Protein AF-A0A5J4PSY3-F1 (afdb_monomer)

Secondary structure (DSSP, 8-state):
--HHHHHHHHHHHHHTTS-HHHHHHHHHHH-----SS-HHHHHHHHHHHHHHHHHHHHHHHHHHH-GGGTHHHHHHHHHHHHHHHHHHHTT-

Nearest PDB structures (foldseek):
  8szz-assembly1_p  TM=8.928E-01  e=1.452E+00  synthetic construct

Mean predicted aligned error: 8.24 Å

Solvent-accessible surface area (backbone atoms only — not comparable to full-atom values): 5350 Å² total; per-residue (Å²): 137,63,66,64,61,51,52,49,48,53,49,53,13,58,76,69,74,46,52,58,70,55,43,51,50,52,50,60,75,72,54,75,88,77,67,93,67,44,73,66,56,53,50,51,53,52,51,52,55,52,50,53,52,53,52,53,51,42,54,53,45,22,72,75,70,38,54,80,83,29,45,65,64,48,55,54,49,50,55,51,48,55,53,52,51,50,56,54,64,77,70,108

Foldseek 3Di:
DCPVVVVVLVVVCVVVVHDSVVVVVVCVVPDDDDDPADPVNVVLVVQLVVLVVLVVVLVVCCVVPNNVVSVVVVVVSVVSNVVSVVVNVVVD

Sequence (92 aa):
MATEEYYSLKSKARLAGITRSEYIRGCIQSSMVKERLSSELMGQIRQLSGMANNVNQLAQKANAAGYGEAHKDCMDTMKGLDNIIKRIEDGC

Organism: NCBI:txid433724

pLDDT: mean 90.94, std 7.31, range [55.78, 97.88]

Structure (mmCIF, N/CA/C/O backbone):
data_AF-A0A5J4PSY3-F1
#
_entry.id   AF-A0A5J4PSY3-F1
#
loop_
_atom_site.group_PDB
_atom_site.id
_atom_site.type_symbol
_atom_site.label_atom_id
_atom_site.label_alt_id
_atom_site.label_comp_id
_atom_site.label_asym_id
_atom_site.label_entity_id
_atom_site.label_seq_id
_atom_site.pdbx_PDB_ins_code
_atom_site.Cartn_x
_atom_site.Cartn_y
_atom_site.Cartn_z
_atom_site.occupancy
_atom_site.B_iso_or_equiv
_atom_site.auth_seq_id
_atom_site.auth_comp_id
_atom_site.auth_asym_id
_atom_site.auth_atom_id
_atom_site.pdbx_PDB_model_num
ATOM 1 N N . MET A 1 1 ? -9.481 19.790 29.458 1.00 55.78 1 MET A N 1
ATOM 2 C CA . MET A 1 1 ? -10.076 19.014 28.347 1.00 55.78 1 MET A CA 1
ATOM 3 C C . MET A 1 1 ? -10.508 17.587 28.734 1.00 55.78 1 MET A C 1
ATOM 5 O O . MET A 1 1 ? -11.012 16.899 27.871 1.00 55.78 1 MET A O 1
ATOM 9 N N . ALA A 1 2 ? -10.440 17.156 30.007 1.00 68.44 2 ALA A N 1
ATOM 10 C CA . ALA A 1 2 ? -10.746 15.767 30.410 1.00 68.44 2 ALA A CA 1
ATOM 11 C C . ALA A 1 2 ? -12.144 15.540 31.040 1.00 68.44 2 ALA A C 1
ATOM 13 O O . ALA A 1 2 ? -12.503 14.415 31.382 1.00 68.44 2 ALA A O 1
ATOM 14 N N . THR A 1 3 ? -12.938 16.598 31.249 1.00 85.44 3 THR A N 1
ATOM 15 C CA . THR A 1 3 ? -14.205 16.510 31.999 1.00 85.44 3 THR A CA 1
ATOM 16 C C . THR A 1 3 ? -15.281 15.743 31.229 1.00 85.44 3 THR A C 1
ATOM 18 O O . THR A 1 3 ? -15.956 14.887 31.797 1.00 85.44 3 THR A O 1
ATOM 21 N N . GLU A 1 4 ? -15.425 16.012 29.933 1.00 92.94 4 GLU A N 1
ATOM 22 C CA . GLU A 1 4 ? -16.433 15.369 29.085 1.00 92.94 4 GLU A CA 1
ATOM 23 C C . GLU A 1 4 ? -16.139 13.877 28.880 1.00 92.94 4 GLU A C 1
ATOM 25 O O . GLU A 1 4 ? -17.008 13.032 29.100 1.00 92.94 4 GLU A O 1
ATOM 30 N N . GLU A 1 5 ? -14.888 13.537 28.562 1.00 93.31 5 GLU A N 1
ATOM 31 C CA . GLU A 1 5 ? -14.428 12.154 28.400 1.00 93.31 5 GLU A CA 1
ATOM 32 C C . GLU A 1 5 ? -14.634 11.337 29.684 1.00 93.31 5 GLU A C 1
ATOM 34 O O . GLU A 1 5 ? -15.130 10.207 29.642 1.00 93.31 5 GLU A O 1
ATOM 39 N N . TYR A 1 6 ? -14.340 11.935 30.845 1.00 93.44 6 TYR A N 1
ATOM 40 C CA . TYR A 1 6 ? -14.558 11.315 32.150 1.00 93.44 6 TYR A CA 1
ATOM 41 C C . TYR A 1 6 ? -16.035 10.990 32.407 1.00 93.44 6 TYR A C 1
ATOM 43 O O . TYR A 1 6 ? -16.364 9.872 32.822 1.00 93.44 6 TYR A O 1
ATOM 51 N N . TYR A 1 7 ? -16.941 11.944 32.163 1.00 96.00 7 TYR A N 1
ATOM 52 C CA . TYR A 1 7 ? -18.374 11.720 32.362 1.00 96.00 7 TYR A CA 1
ATOM 53 C C . TYR A 1 7 ? -18.962 10.756 31.328 1.00 96.00 7 TYR A C 1
ATOM 55 O O . TYR A 1 7 ? -19.816 9.944 31.687 1.00 96.00 7 TYR A O 1
ATOM 63 N N . SER A 1 8 ? -18.459 10.766 30.092 1.00 96.00 8 SER A N 1
ATOM 64 C CA . SER A 1 8 ? -18.823 9.801 29.050 1.00 96.00 8 SER A CA 1
ATOM 65 C C . SER A 1 8 ? -18.457 8.372 29.460 1.00 96.00 8 SER A C 1
ATOM 67 O O . SER A 1 8 ? -19.324 7.495 29.488 1.00 96.00 8 SER A O 1
ATOM 69 N N . LEU A 1 9 ? -17.211 8.141 29.891 1.00 95.81 9 LEU A N 1
ATOM 70 C CA . LEU A 1 9 ? -16.770 6.841 30.404 1.00 95.81 9 LEU A CA 1
ATOM 71 C C . LEU A 1 9 ? -17.591 6.406 31.625 1.00 95.81 9 LEU A C 1
ATOM 73 O O . LEU A 1 9 ? -18.041 5.262 31.695 1.00 95.81 9 LEU A O 1
ATOM 77 N N . LYS A 1 10 ? -17.808 7.314 32.587 1.00 96.50 10 LYS A N 1
ATOM 78 C CA . LYS A 1 10 ? -18.604 7.031 33.791 1.00 96.50 10 LYS A CA 1
ATOM 79 C C . LYS A 1 10 ? -20.039 6.629 33.433 1.00 96.50 10 LYS A C 1
ATOM 81 O O . LYS A 1 10 ? -20.556 5.678 34.013 1.00 96.50 10 LYS A O 1
ATOM 86 N N . SER A 1 11 ? -20.668 7.331 32.490 1.00 97.50 11 SER A N 1
ATOM 87 C CA . SER A 1 11 ? -22.027 7.038 32.027 1.00 97.50 11 SER A CA 1
ATOM 88 C C . SER A 1 11 ? -22.105 5.679 31.328 1.00 97.50 11 SER A C 1
ATOM 90 O O . SER A 1 11 ? -22.943 4.857 31.689 1.00 97.50 11 SER A O 1
ATOM 92 N N . LYS A 1 12 ? -21.181 5.397 30.401 1.00 97.50 12 LYS A N 1
ATOM 93 C CA . LYS A 1 12 ? -21.121 4.126 29.662 1.00 97.50 12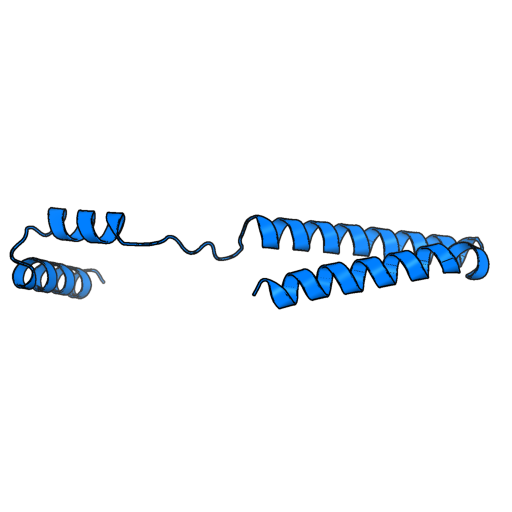 LYS A CA 1
ATOM 94 C C . LYS A 1 12 ? -20.885 2.923 30.575 1.00 97.50 12 LYS A C 1
ATOM 96 O O . LYS A 1 12 ? -21.596 1.931 30.461 1.00 97.50 12 LYS A O 1
ATOM 101 N N . ALA A 1 13 ? -19.953 3.034 31.522 1.00 97.75 13 ALA A N 1
ATOM 102 C CA . ALA A 1 13 ? -19.704 1.985 32.509 1.00 97.75 13 ALA A CA 1
ATOM 103 C C . ALA A 1 13 ? -20.944 1.726 33.384 1.00 97.75 13 ALA A C 1
ATOM 105 O O . ALA A 1 13 ? -21.339 0.578 33.568 1.00 97.75 13 ALA A O 1
ATOM 106 N N . ARG A 1 14 ? -21.620 2.796 33.839 1.00 97.69 14 ARG A N 1
ATOM 107 C CA . ARG A 1 14 ? -22.879 2.690 34.595 1.00 97.69 14 ARG A CA 1
ATOM 108 C C . ARG A 1 14 ? -23.981 2.001 33.786 1.00 97.69 14 ARG A C 1
ATOM 110 O O . ARG A 1 14 ? -24.668 1.152 34.336 1.00 97.69 14 ARG A O 1
ATOM 117 N N . LEU A 1 15 ? -24.151 2.358 32.512 1.00 97.88 15 LEU A N 1
ATOM 118 C CA . LEU A 1 15 ? -25.145 1.740 31.623 1.00 97.88 15 LEU A CA 1
ATOM 119 C C . LEU A 1 15 ? -24.865 0.253 31.385 1.00 97.88 15 LEU A C 1
ATOM 121 O O . LEU A 1 15 ? -25.799 -0.535 31.319 1.00 97.88 15 LEU A O 1
ATOM 125 N N . ALA A 1 16 ? -23.591 -0.129 31.297 1.00 96.00 16 ALA A N 1
ATOM 12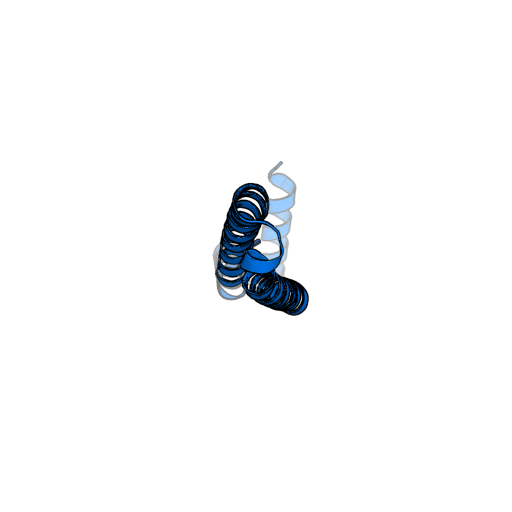6 C CA . ALA A 1 16 ? -23.172 -1.520 31.173 1.00 96.00 16 ALA A CA 1
ATOM 127 C C . ALA A 1 16 ? -23.215 -2.300 32.504 1.00 96.00 16 ALA A C 1
ATOM 129 O O . ALA A 1 16 ? -22.965 -3.500 32.504 1.00 96.00 16 ALA A O 1
ATOM 130 N N . GLY A 1 17 ? -23.508 -1.642 33.635 1.00 97.62 17 GLY A N 1
ATOM 131 C CA . GLY A 1 17 ? -23.564 -2.282 34.954 1.00 97.62 17 GLY A CA 1
ATOM 132 C C . GLY A 1 17 ? -22.208 -2.760 35.488 1.00 97.62 17 GLY A C 1
ATOM 133 O O . GLY A 1 17 ? -22.176 -3.599 36.382 1.00 97.62 17 GLY A O 1
ATOM 134 N N . ILE A 1 18 ? -21.098 -2.241 34.955 1.00 97.75 18 ILE A N 1
ATOM 135 C CA . ILE A 1 18 ? -19.731 -2.672 35.288 1.00 97.75 18 ILE A CA 1
ATOM 136 C C . ILE A 1 18 ? -18.860 -1.496 35.731 1.00 97.75 18 ILE A C 1
ATOM 138 O O . ILE A 1 18 ? -19.198 -0.320 35.559 1.00 97.75 18 ILE A O 1
ATOM 142 N N . THR A 1 19 ? -17.698 -1.793 36.307 1.00 97.81 19 THR A N 1
ATOM 143 C CA . THR A 1 19 ? -16.740 -0.751 36.680 1.00 97.81 19 THR A CA 1
ATOM 144 C C . THR A 1 19 ? -16.134 -0.086 35.441 1.00 97.81 19 THR A C 1
ATOM 146 O O . THR A 1 19 ? -16.019 -0.678 34.369 1.00 97.81 19 THR A O 1
ATOM 149 N N . ARG A 1 20 ? -15.660 1.159 35.584 1.00 96.44 20 ARG A N 1
ATOM 150 C CA . ARG A 1 20 ? -14.935 1.864 34.505 1.00 96.44 20 ARG A CA 1
ATOM 151 C C . ARG A 1 20 ? -13.725 1.069 34.009 1.00 96.44 20 ARG A C 1
ATOM 153 O O . ARG A 1 20 ? -13.468 1.044 32.812 1.00 96.44 20 ARG A O 1
ATOM 160 N N . SER A 1 21 ? -13.008 0.411 34.920 1.00 96.81 21 SER A N 1
ATOM 161 C CA . SER A 1 21 ? -11.838 -0.407 34.593 1.00 96.81 21 SER A CA 1
ATOM 162 C C . SER A 1 21 ? -12.209 -1.665 33.809 1.00 96.81 21 SER A C 1
ATOM 164 O O . SER A 1 21 ? -11.468 -2.067 32.918 1.00 96.81 21 SER A O 1
ATOM 166 N N . GLU A 1 22 ? -13.341 -2.301 34.116 1.00 97.50 22 GLU A N 1
ATOM 167 C CA . GLU A 1 22 ? -13.874 -3.411 33.311 1.00 97.50 22 GLU A CA 1
ATOM 168 C C . GLU A 1 22 ? -14.330 -2.935 31.941 1.00 97.50 22 GLU A C 1
ATOM 170 O O . GLU A 1 22 ? -13.977 -3.552 30.941 1.00 97.50 22 GLU A O 1
ATOM 175 N N . TYR A 1 23 ? -15.028 -1.800 31.883 1.00 96.94 23 TYR A N 1
ATOM 176 C CA . TYR A 1 23 ? -15.458 -1.208 30.622 1.00 96.94 23 TYR A CA 1
ATOM 177 C C . TYR A 1 23 ? -14.262 -0.900 29.710 1.00 96.94 23 TYR A C 1
ATOM 179 O O . TYR A 1 23 ? -14.263 -1.285 28.545 1.00 96.94 23 TYR A O 1
ATOM 187 N N . ILE A 1 24 ? -13.197 -0.285 30.244 1.00 96.25 24 ILE A N 1
ATOM 188 C CA . ILE A 1 24 ? -11.957 -0.029 29.494 1.00 96.25 24 ILE A CA 1
ATOM 189 C C . ILE A 1 24 ? -11.315 -1.338 29.022 1.00 96.25 24 ILE A C 1
ATOM 191 O O . ILE A 1 24 ? -10.934 -1.429 27.859 1.00 96.25 24 ILE A O 1
ATOM 195 N N . ARG A 1 25 ? -11.210 -2.360 29.884 1.00 96.62 25 ARG A N 1
ATOM 196 C CA . ARG A 1 25 ? -10.647 -3.663 29.491 1.00 96.62 25 ARG A CA 1
ATOM 197 C C . ARG A 1 25 ? -11.448 -4.314 28.365 1.00 96.62 25 ARG A C 1
ATOM 199 O O . ARG A 1 25 ? -10.839 -4.785 27.412 1.00 96.62 25 ARG A O 1
ATOM 206 N N . GLY A 1 26 ? -12.778 -4.276 28.431 1.00 96.19 26 GLY A N 1
ATOM 207 C CA . GLY A 1 26 ? -13.647 -4.776 27.365 1.00 96.19 26 GLY A CA 1
ATOM 208 C C . GLY A 1 26 ? -13.482 -3.989 26.064 1.00 96.19 26 GLY A C 1
ATOM 209 O O . GLY A 1 26 ? -13.367 -4.585 24.995 1.00 96.19 26 GLY A O 1
ATOM 210 N N . CYS A 1 27 ? -13.372 -2.660 26.139 1.00 94.44 27 CYS A N 1
ATOM 211 C CA . CYS A 1 27 ? -13.048 -1.825 24.981 1.00 94.44 27 CYS A CA 1
ATOM 212 C C . CYS A 1 27 ? -11.682 -2.177 24.378 1.00 94.44 27 CYS A C 1
ATOM 214 O O . CYS A 1 27 ? -11.564 -2.220 23.166 1.00 94.44 27 CYS A O 1
ATOM 216 N N . ILE A 1 28 ? -10.657 -2.449 25.190 1.00 94.62 28 ILE A N 1
ATOM 217 C CA . ILE A 1 28 ? -9.327 -2.853 24.701 1.00 94.62 28 ILE A CA 1
ATOM 218 C C . ILE A 1 28 ? -9.370 -4.247 24.065 1.00 94.62 28 ILE A C 1
ATOM 220 O O . ILE A 1 28 ? -8.753 -4.459 23.032 1.00 94.62 28 ILE A O 1
ATOM 224 N N . GLN A 1 29 ? -10.106 -5.190 24.656 1.00 95.00 29 GLN A N 1
ATOM 225 C CA . GLN A 1 29 ? -10.254 -6.543 24.108 1.00 95.00 29 GLN A CA 1
ATOM 226 C C . GLN A 1 29 ? -11.044 -6.572 22.794 1.00 95.00 29 GLN A C 1
ATOM 228 O O . GLN A 1 29 ? -10.813 -7.446 21.966 1.00 95.00 29 GLN A O 1
ATOM 233 N N . SER A 1 30 ? -11.990 -5.646 22.621 1.00 92.69 30 SER A N 1
ATOM 234 C CA . SER A 1 30 ? -12.853 -5.558 21.435 1.00 92.69 30 SER A CA 1
ATOM 235 C C . SER A 1 30 ? -12.359 -4.563 20.385 1.00 92.69 30 SER A C 1
ATOM 237 O O . SER A 1 30 ? -12.839 -4.588 19.251 1.00 92.69 30 SER A O 1
ATOM 239 N N . SER A 1 31 ? -11.428 -3.674 20.735 1.00 91.81 31 SER A N 1
ATOM 240 C CA . SER A 1 31 ? -10.882 -2.712 19.788 1.00 91.81 31 SER A CA 1
ATOM 241 C C . SER A 1 31 ? -9.868 -3.373 18.865 1.00 91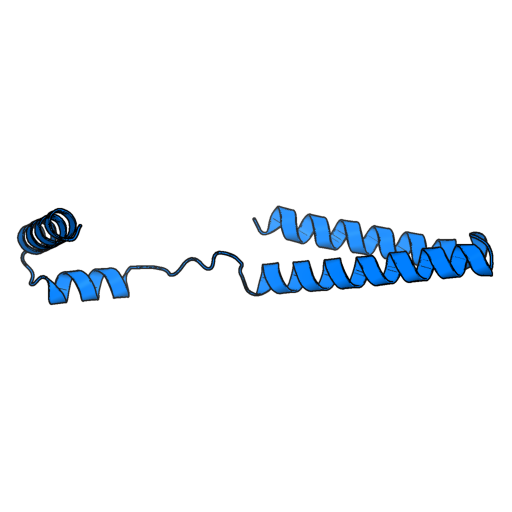.81 31 SER A C 1
ATOM 243 O O . SER A 1 31 ? -9.113 -4.267 19.238 1.00 91.81 31 SER A O 1
ATOM 245 N N . MET A 1 32 ? -9.849 -2.899 17.624 1.00 88.06 32 MET A N 1
ATOM 246 C CA . MET A 1 32 ? -8.831 -3.246 16.647 1.00 88.06 32 MET A CA 1
ATOM 247 C C . MET A 1 32 ? -7.973 -2.012 16.403 1.00 88.06 32 MET A C 1
ATOM 249 O O . MET A 1 32 ? -8.492 -0.942 16.073 1.00 88.06 32 MET A O 1
ATOM 253 N N . VAL A 1 33 ? -6.658 -2.164 16.532 1.00 85.50 33 VAL A N 1
ATOM 254 C CA . VAL A 1 33 ? -5.719 -1.142 16.071 1.00 85.50 33 VAL A CA 1
ATOM 255 C C . VAL A 1 33 ? -5.698 -1.197 14.549 1.00 85.50 33 VAL A C 1
ATOM 257 O O . VAL A 1 33 ? -5.258 -2.183 13.965 1.00 85.50 33 VAL A O 1
ATOM 260 N N . LYS A 1 34 ? -6.195 -0.142 13.901 1.00 81.44 34 LYS A N 1
ATOM 261 C CA . LYS A 1 34 ? -6.041 0.035 12.457 1.00 81.44 34 LYS A CA 1
ATOM 262 C C . LYS A 1 34 ? -4.727 0.759 12.199 1.00 81.44 34 LYS A C 1
ATOM 264 O O . LYS 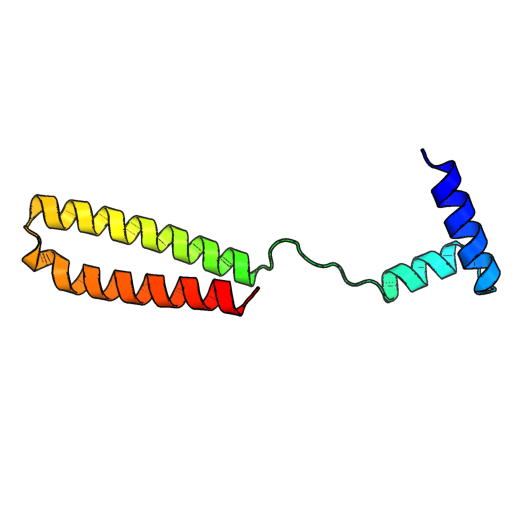A 1 34 ? -4.607 1.947 12.497 1.00 81.44 34 LYS A O 1
ATOM 269 N N . GLU A 1 35 ? -3.740 0.041 11.673 1.00 82.38 35 GLU A N 1
ATOM 270 C CA . GLU A 1 35 ? -2.508 0.665 11.196 1.00 82.38 35 GLU A CA 1
ATOM 271 C C . GLU A 1 35 ? -2.843 1.651 10.072 1.00 82.38 35 GLU A C 1
ATOM 273 O O . GLU A 1 35 ? -3.564 1.317 9.135 1.00 82.38 35 GLU A O 1
ATOM 278 N N . ARG A 1 36 ? -2.323 2.882 10.158 1.00 78.81 36 ARG A N 1
ATOM 279 C CA . ARG A 1 36 ? -2.519 3.894 9.106 1.00 78.81 36 ARG A CA 1
ATOM 280 C C . ARG A 1 36 ? -1.900 3.455 7.771 1.00 78.81 36 ARG A C 1
ATOM 282 O O . ARG A 1 36 ? -2.404 3.826 6.720 1.00 78.81 36 ARG A O 1
ATOM 289 N N . LEU A 1 37 ? -0.797 2.713 7.830 1.00 82.19 37 LEU A N 1
ATOM 290 C CA . LEU A 1 37 ? -0.098 2.130 6.690 1.00 82.19 37 LEU A CA 1
ATOM 291 C C . LEU A 1 37 ? 0.244 0.697 7.079 1.00 82.19 37 LEU A C 1
ATOM 293 O O . LEU A 1 37 ? 1.089 0.502 7.954 1.00 82.19 37 LEU A O 1
ATOM 297 N N . SER A 1 38 ? -0.416 -0.282 6.464 1.00 86.62 38 SER A N 1
ATOM 298 C CA . SER A 1 38 ? -0.104 -1.687 6.720 1.00 86.62 38 SER A CA 1
ATOM 299 C C . SER A 1 38 ? 1.346 -1.989 6.330 1.00 86.62 38 SER A C 1
ATOM 301 O O . SER A 1 38 ? 1.918 -1.361 5.431 1.00 86.62 38 SER A O 1
ATOM 303 N N . SER A 1 39 ? 1.960 -2.974 6.988 1.00 86.81 39 SER A N 1
ATOM 304 C CA . SER A 1 39 ? 3.301 -3.455 6.613 1.00 86.81 39 SER A CA 1
ATOM 305 C C . SER A 1 39 ? 3.388 -3.843 5.127 1.00 86.81 39 SER A C 1
ATOM 307 O O . SER A 1 39 ? 4.394 -3.569 4.466 1.00 86.81 39 SER A O 1
ATOM 309 N N . GLU A 1 40 ? 2.306 -4.402 4.578 1.00 88.50 40 GLU A N 1
ATOM 310 C CA . GLU A 1 40 ? 2.185 -4.721 3.155 1.00 88.50 40 GLU A CA 1
ATOM 311 C C . GLU A 1 40 ? 2.247 -3.467 2.275 1.00 88.50 40 GLU A C 1
ATOM 313 O O . GLU A 1 40 ? 3.096 -3.400 1.383 1.00 88.50 40 GLU A O 1
ATOM 318 N N . LEU A 1 41 ? 1.434 -2.446 2.569 1.00 88.38 41 LEU A N 1
ATOM 319 C CA . LEU A 1 41 ? 1.437 -1.177 1.838 1.00 88.38 41 LEU A CA 1
ATOM 320 C C . LEU A 1 41 ? 2.808 -0.488 1.925 1.00 88.38 41 LEU A C 1
ATOM 322 O O . LEU A 1 41 ? 3.333 0.005 0.928 1.00 88.38 41 LEU A O 1
ATOM 326 N N . MET A 1 42 ? 3.461 -0.525 3.090 1.00 90.81 42 MET A N 1
ATOM 327 C CA . MET A 1 42 ? 4.840 -0.041 3.221 1.00 90.81 42 MET A CA 1
ATOM 328 C C . MET A 1 42 ? 5.832 -0.833 2.357 1.00 90.81 42 MET A C 1
ATOM 330 O O . MET A 1 42 ? 6.781 -0.259 1.821 1.00 90.81 42 MET A O 1
ATOM 334 N N . GLY A 1 43 ? 5.648 -2.146 2.221 1.00 92.50 43 GLY A N 1
ATOM 335 C CA . GLY A 1 43 ? 6.431 -2.984 1.314 1.00 92.50 43 GLY A CA 1
ATOM 336 C C . GLY A 1 43 ? 6.254 -2.568 -0.147 1.00 92.50 43 GLY A C 1
ATOM 337 O O . GLY A 1 43 ? 7.243 -2.387 -0.858 1.00 92.50 43 GLY A O 1
ATOM 338 N N . GLN A 1 44 ? 5.011 -2.341 -0.571 1.00 92.56 44 GLN A N 1
ATOM 339 C CA . GLN A 1 44 ? 4.679 -1.891 -1.924 1.00 92.56 44 GLN A CA 1
ATOM 340 C C . GLN A 1 44 ? 5.261 -0.497 -2.228 1.00 92.56 44 GLN A C 1
ATOM 342 O O . GLN A 1 44 ? 5.871 -0.307 -3.279 1.00 92.56 44 GLN A O 1
ATOM 347 N N . ILE A 1 45 ? 5.190 0.453 -1.285 1.00 91.38 45 ILE A N 1
ATOM 348 C CA . ILE A 1 45 ? 5.802 1.791 -1.422 1.00 91.38 45 ILE A CA 1
ATOM 349 C C . ILE A 1 45 ? 7.328 1.699 -1.598 1.00 91.38 45 ILE A C 1
ATOM 351 O O . ILE A 1 45 ? 7.913 2.402 -2.430 1.00 91.38 45 ILE A O 1
ATOM 355 N N . ARG A 1 46 ? 8.000 0.813 -0.849 1.00 94.19 46 ARG A N 1
ATOM 356 C CA . ARG A 1 46 ? 9.447 0.580 -1.016 1.00 94.19 46 ARG A CA 1
ATOM 357 C C . ARG A 1 46 ? 9.773 -0.018 -2.384 1.00 94.19 46 ARG A C 1
ATOM 359 O O . ARG A 1 46 ? 10.743 0.410 -3.004 1.00 94.19 46 ARG A O 1
ATOM 366 N N . GLN A 1 47 ? 8.965 -0.963 -2.871 1.00 93.81 47 GLN A N 1
ATOM 367 C CA . GLN A 1 47 ? 9.121 -1.517 -4.221 1.00 93.81 47 GLN A CA 1
ATOM 368 C C . GLN A 1 47 ? 8.956 -0.430 -5.288 1.00 93.81 47 GLN A C 1
ATOM 370 O O . GLN A 1 47 ? 9.806 -0.316 -6.168 1.00 93.81 47 GLN A O 1
ATOM 375 N N . LEU A 1 48 ? 7.936 0.426 -5.165 1.00 92.50 48 LEU A N 1
ATOM 376 C CA . LEU A 1 48 ? 7.721 1.563 -6.063 1.00 92.50 48 LEU A CA 1
ATOM 377 C C . LEU A 1 48 ? 8.925 2.520 -6.076 1.00 92.50 48 LEU A C 1
ATOM 379 O O . LEU A 1 48 ? 9.381 2.938 -7.139 1.00 92.50 48 LEU A O 1
ATOM 383 N N . SER A 1 49 ? 9.501 2.797 -4.904 1.00 93.38 49 SER A N 1
ATOM 384 C CA . SER A 1 49 ? 10.720 3.609 -4.782 1.00 93.38 49 SER A CA 1
ATOM 385 C C . SER A 1 49 ? 11.918 2.958 -5.489 1.00 93.38 49 SER A C 1
ATOM 387 O O . SER A 1 49 ? 12.691 3.635 -6.164 1.00 93.38 49 SER A O 1
ATOM 389 N N . GLY A 1 50 ? 12.056 1.632 -5.393 1.00 94.25 50 GLY A N 1
ATOM 390 C CA . GLY A 1 50 ? 13.063 0.877 -6.142 1.00 94.25 50 GLY A CA 1
ATOM 391 C C . GLY A 1 50 ? 12.867 0.967 -7.658 1.00 94.25 50 GLY A C 1
ATOM 392 O O . GLY A 1 50 ? 13.835 1.135 -8.396 1.00 94.25 50 GLY A O 1
ATOM 393 N N . MET A 1 51 ? 11.619 0.947 -8.131 1.00 93.19 51 MET A N 1
ATOM 394 C CA . MET A 1 51 ? 11.313 1.106 -9.556 1.00 93.19 51 MET A CA 1
ATOM 395 C C . MET A 1 51 ? 11.665 2.499 -10.078 1.00 93.19 51 MET A C 1
ATOM 397 O O . MET A 1 51 ? 12.166 2.613 -11.194 1.00 93.19 51 MET A O 1
ATOM 401 N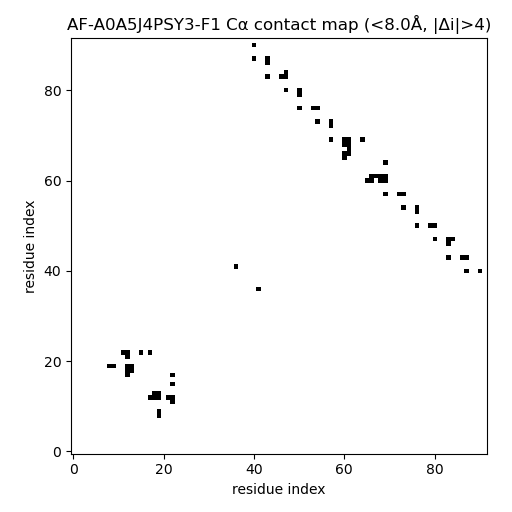 N . ALA A 1 52 ? 11.490 3.550 -9.272 1.00 90.88 52 ALA A N 1
ATOM 402 C CA . ALA A 1 52 ? 11.946 4.892 -9.633 1.00 90.88 52 ALA A CA 1
ATOM 403 C C . ALA A 1 52 ? 13.470 4.935 -9.872 1.00 90.88 52 ALA A C 1
ATOM 405 O O . ALA A 1 52 ? 13.933 5.573 -10.819 1.00 90.88 52 ALA A O 1
ATOM 406 N N . ASN A 1 53 ? 14.250 4.187 -9.082 1.00 93.62 53 ASN A N 1
ATOM 407 C CA . ASN A 1 53 ? 15.691 4.050 -9.311 1.00 93.62 53 ASN A CA 1
ATOM 408 C C . ASN A 1 53 ? 15.997 3.319 -10.625 1.00 93.62 53 ASN A C 1
ATOM 410 O O . ASN A 1 53 ? 16.891 3.745 -11.355 1.00 93.62 53 ASN A O 1
ATOM 414 N N . ASN A 1 54 ? 15.249 2.259 -10.948 1.00 92.69 54 ASN A N 1
ATOM 415 C CA . ASN A 1 54 ? 15.402 1.537 -12.214 1.00 92.69 54 ASN A CA 1
ATOM 416 C C . ASN A 1 54 ? 15.119 2.456 -13.412 1.00 92.69 54 ASN A C 1
ATOM 418 O O . ASN A 1 54 ? 15.907 2.497 -14.353 1.00 92.69 54 ASN A O 1
ATOM 422 N N . VAL A 1 55 ? 14.054 3.264 -13.352 1.00 92.62 55 VAL A N 1
ATOM 423 C CA . VAL A 1 55 ? 13.745 4.266 -14.388 1.00 92.62 55 VAL A CA 1
ATOM 424 C C . VAL A 1 55 ? 14.889 5.269 -14.548 1.00 92.62 55 VAL A C 1
ATOM 426 O O . VAL A 1 55 ? 15.292 5.567 -15.672 1.00 92.62 55 VAL A O 1
ATOM 429 N N . ASN A 1 56 ? 15.461 5.754 -13.444 1.00 93.69 56 ASN A N 1
ATOM 430 C CA . ASN A 1 56 ? 16.588 6.683 -13.499 1.00 93.69 56 ASN A CA 1
ATOM 431 C C . ASN A 1 56 ? 17.833 6.051 -14.154 1.00 93.69 56 ASN A C 1
ATOM 433 O O . ASN A 1 56 ? 18.485 6.680 -14.987 1.00 93.69 56 ASN A O 1
ATOM 437 N N . GLN A 1 57 ? 18.134 4.788 -13.839 1.00 92.88 57 GLN A N 1
ATOM 438 C CA . GLN A 1 57 ? 19.229 4.046 -14.478 1.00 92.88 57 GLN A CA 1
ATOM 439 C C . GLN A 1 57 ? 18.988 3.854 -15.978 1.00 92.88 57 GLN A C 1
ATOM 441 O O . GLN A 1 57 ? 19.912 3.993 -16.778 1.00 92.88 57 GLN A O 1
ATOM 446 N N . LEU A 1 58 ? 17.745 3.589 -16.382 1.00 93.50 58 LEU A N 1
ATOM 447 C CA . LEU A 1 58 ? 17.387 3.446 -17.790 1.00 93.50 58 LEU A CA 1
ATOM 448 C C . LEU A 1 58 ? 17.492 4.751 -18.563 1.00 93.50 58 LEU A C 1
ATOM 450 O O . LEU A 1 58 ? 17.977 4.738 -19.691 1.00 93.50 58 LEU A O 1
ATOM 454 N N . ALA A 1 59 ? 17.099 5.873 -17.961 1.00 92.50 59 ALA A N 1
ATOM 455 C CA . ALA A 1 59 ? 17.288 7.187 -18.561 1.00 92.50 59 ALA A CA 1
ATOM 456 C C . ALA A 1 59 ? 18.779 7.466 -18.810 1.00 92.50 59 ALA A C 1
ATOM 458 O O . ALA A 1 59 ? 19.160 7.891 -19.901 1.00 92.50 59 ALA A O 1
ATOM 459 N N . GLN A 1 60 ? 19.638 7.150 -17.837 1.00 94.19 60 GLN A N 1
ATOM 460 C CA . GLN A 1 60 ? 21.089 7.280 -17.985 1.00 94.19 60 GLN A CA 1
ATOM 461 C C . GLN A 1 60 ? 21.648 6.345 -19.066 1.00 94.19 60 GLN A C 1
ATOM 463 O O . GLN A 1 60 ? 22.423 6.787 -19.915 1.00 94.19 60 GLN A O 1
ATOM 468 N N . LYS A 1 61 ? 21.226 5.074 -19.082 1.00 92.06 61 LYS A N 1
ATOM 469 C CA . LYS A 1 61 ? 21.639 4.082 -20.087 1.00 92.06 61 LYS A CA 1
ATOM 470 C C . LYS A 1 61 ? 21.217 4.502 -21.495 1.00 92.06 61 LYS A C 1
ATOM 472 O O . LYS A 1 61 ? 22.039 4.472 -22.404 1.00 92.06 61 LYS A O 1
ATOM 477 N N . ALA A 1 62 ? 19.973 4.943 -21.670 1.00 92.25 62 ALA A N 1
ATOM 478 C CA . ALA A 1 62 ? 19.462 5.424 -22.950 1.00 92.25 62 ALA A CA 1
ATOM 479 C C . ALA A 1 62 ? 20.200 6.684 -23.426 1.00 92.25 62 ALA A C 1
ATOM 481 O O . ALA A 1 62 ? 20.474 6.815 -24.615 1.00 92.25 62 ALA A O 1
ATOM 482 N N . ASN A 1 63 ? 20.561 7.584 -22.507 1.00 92.31 63 ASN A N 1
ATOM 483 C CA . ASN A 1 63 ? 21.352 8.771 -22.825 1.00 92.31 63 ASN A CA 1
ATOM 484 C C . ASN A 1 63 ? 22.788 8.423 -23.261 1.00 92.31 63 ASN A C 1
ATOM 486 O O . ASN A 1 63 ? 23.340 9.087 -24.132 1.00 92.31 63 ASN A O 1
ATOM 490 N N . ALA A 1 64 ? 23.393 7.386 -22.676 1.00 93.62 64 ALA A N 1
ATOM 491 C CA . ALA A 1 64 ? 24.769 6.988 -22.977 1.00 93.62 64 ALA A CA 1
ATOM 492 C C . ALA A 1 64 ? 24.899 6.087 -24.219 1.00 93.62 64 ALA A C 1
ATOM 494 O O . ALA A 1 64 ? 25.820 6.265 -25.011 1.00 93.62 64 ALA A O 1
ATOM 495 N N . ALA A 1 65 ? 24.003 5.110 -24.377 1.00 90.44 65 ALA A N 1
ATOM 496 C CA . ALA A 1 65 ? 24.099 4.051 -25.387 1.00 90.44 65 ALA A CA 1
ATOM 497 C C . ALA A 1 65 ? 23.009 4.128 -26.473 1.00 90.44 65 ALA A C 1
ATOM 499 O O . ALA A 1 65 ? 23.010 3.336 -27.412 1.00 90.44 65 ALA A O 1
ATOM 500 N N . GLY A 1 66 ? 22.078 5.078 -26.361 1.00 89.00 66 GLY A N 1
ATOM 501 C CA . GLY A 1 66 ? 20.901 5.170 -27.218 1.00 89.00 66 GLY A CA 1
ATOM 502 C C . GLY A 1 66 ? 19.725 4.330 -26.711 1.00 89.00 66 GLY A C 1
ATOM 503 O O . GLY A 1 66 ? 19.869 3.366 -25.958 1.00 89.00 66 GLY A O 1
ATOM 504 N N . TYR A 1 67 ? 18.516 4.706 -27.134 1.00 86.25 67 TYR A N 1
ATOM 505 C CA . TYR A 1 67 ? 17.273 4.115 -26.626 1.00 86.25 67 TYR A CA 1
ATOM 506 C C . TYR A 1 67 ? 17.083 2.638 -27.010 1.00 86.25 67 TYR A C 1
ATOM 508 O O . TYR A 1 67 ? 16.496 1.886 -26.235 1.00 86.25 67 TYR A O 1
ATOM 516 N N . GLY A 1 68 ? 17.603 2.198 -28.162 1.00 88.50 68 GLY A N 1
ATOM 517 C CA . GLY A 1 68 ? 17.471 0.807 -28.620 1.00 88.50 68 GLY A CA 1
ATOM 518 C C . GLY A 1 68 ? 18.003 -0.211 -27.605 1.00 88.50 68 GLY A C 1
ATOM 519 O O . GLY A 1 68 ? 17.325 -1.190 -27.305 1.00 88.50 68 GLY A O 1
ATOM 520 N N . GLU A 1 69 ? 19.146 0.089 -26.985 1.00 84.19 69 GLU A N 1
ATOM 521 C CA . GLU A 1 69 ? 19.798 -0.757 -25.972 1.00 84.19 69 GLU A CA 1
ATOM 522 C C . GLU A 1 69 ? 19.086 -0.756 -24.607 1.00 84.19 69 GLU A C 1
ATOM 524 O O . GLU A 1 69 ? 19.317 -1.631 -23.770 1.00 84.19 69 GLU A O 1
ATOM 529 N N . ALA A 1 70 ? 18.222 0.231 -24.355 1.00 88.50 70 ALA A N 1
ATOM 530 C CA . ALA A 1 70 ? 17.450 0.360 -23.117 1.00 88.50 70 ALA A CA 1
ATOM 531 C C . ALA A 1 70 ? 15.978 -0.055 -23.282 1.00 88.50 70 ALA A C 1
ATOM 533 O O . ALA A 1 70 ? 15.272 -0.199 -22.286 1.00 88.50 70 ALA A O 1
ATOM 534 N N . HIS A 1 71 ? 15.499 -0.246 -24.516 1.00 88.38 71 HIS A N 1
ATOM 535 C CA . HIS A 1 71 ? 14.074 -0.383 -24.818 1.00 88.38 71 HIS A CA 1
ATOM 536 C C . HIS A 1 71 ? 13.417 -1.563 -24.092 1.00 88.38 71 HIS A C 1
ATOM 538 O O . HIS A 1 71 ? 12.379 -1.389 -23.454 1.00 88.38 71 HIS A O 1
ATOM 544 N N . LYS A 1 72 ? 14.039 -2.748 -24.142 1.00 91.19 72 LYS A N 1
ATOM 545 C CA . LYS A 1 72 ? 13.509 -3.951 -23.484 1.00 91.19 72 LYS A CA 1
ATOM 546 C C . LYS A 1 72 ? 13.383 -3.756 -21.972 1.00 91.19 72 LYS A C 1
ATOM 548 O O . LYS A 1 72 ? 12.304 -3.951 -21.419 1.00 91.19 72 LYS A O 1
ATOM 553 N N . ASP A 1 73 ? 14.455 -3.294 -21.336 1.00 89.38 73 ASP A N 1
ATOM 554 C CA . ASP A 1 73 ? 14.490 -3.054 -19.892 1.00 89.38 73 ASP A CA 1
ATOM 555 C C . ASP A 1 73 ? 13.465 -1.978 -19.474 1.00 89.38 73 ASP A C 1
ATOM 557 O O . ASP A 1 73 ? 12.863 -2.052 -18.400 1.00 89.38 73 ASP A O 1
ATOM 561 N N . CYS A 1 74 ? 13.212 -0.998 -20.348 1.00 90.62 74 CYS A N 1
ATOM 562 C CA . CYS A 1 74 ? 12.193 0.033 -20.160 1.00 90.62 74 CYS A CA 1
ATOM 563 C C . CYS A 1 74 ? 10.776 -0.550 -20.173 1.00 90.62 74 CYS A C 1
ATOM 565 O O . CYS A 1 74 ? 9.990 -0.269 -19.269 1.00 90.62 74 CYS A O 1
ATOM 567 N N . MET A 1 75 ? 10.472 -1.430 -21.131 1.00 92.69 75 MET A N 1
ATOM 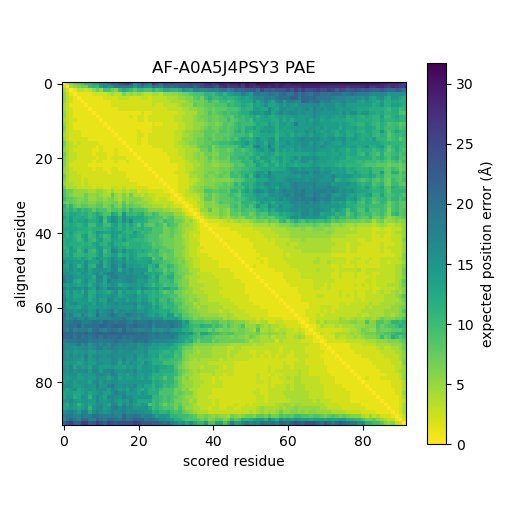568 C CA . MET A 1 75 ? 9.179 -2.118 -21.198 1.00 92.69 75 MET A CA 1
ATOM 569 C C . MET A 1 75 ? 8.940 -3.022 -19.982 1.00 92.69 75 MET A C 1
ATOM 571 O O . MET A 1 75 ? 7.829 -3.061 -19.450 1.00 92.69 75 MET A O 1
ATOM 575 N N . ASP A 1 76 ? 9.971 -3.724 -19.514 1.00 92.94 76 ASP A N 1
ATOM 576 C CA . ASP A 1 76 ? 9.868 -4.578 -18.327 1.00 92.94 76 ASP A CA 1
ATOM 577 C C . ASP A 1 76 ? 9.675 -3.743 -17.050 1.00 92.94 76 ASP A C 1
ATOM 579 O O . ASP A 1 76 ? 8.842 -4.074 -16.201 1.00 92.94 76 ASP A O 1
ATOM 583 N N . THR A 1 77 ? 10.358 -2.597 -16.953 1.00 92.75 77 THR A N 1
ATOM 584 C CA . THR A 1 77 ? 10.188 -1.645 -15.845 1.00 92.75 77 THR A CA 1
ATOM 585 C C . THR A 1 77 ? 8.782 -1.038 -15.829 1.00 92.75 77 THR A C 1
ATOM 587 O O . THR A 1 77 ? 8.169 -0.958 -14.764 1.00 92.75 77 THR A O 1
ATOM 590 N N . MET A 1 78 ? 8.223 -0.677 -16.990 1.00 92.00 78 MET A N 1
ATOM 591 C CA . MET A 1 78 ? 6.845 -0.173 -17.099 1.00 92.00 78 MET A CA 1
ATOM 592 C C . MET A 1 78 ? 5.815 -1.209 -16.638 1.00 92.00 78 MET A C 1
ATOM 594 O O . MET A 1 78 ? 4.958 -0.895 -15.817 1.00 92.00 78 MET A O 1
ATOM 598 N N . LYS A 1 79 ? 5.941 -2.470 -17.073 1.00 94.50 79 LYS A N 1
ATOM 599 C CA . LYS A 1 79 ? 5.056 -3.554 -16.605 1.00 94.50 79 LYS A CA 1
ATOM 600 C C . LYS A 1 79 ? 5.142 -3.754 -15.091 1.00 94.50 79 LYS A C 1
ATOM 602 O O . LYS A 1 79 ? 4.131 -3.999 -14.437 1.00 94.50 79 LYS A O 1
ATOM 607 N N . GLY A 1 80 ? 6.348 -3.668 -14.526 1.00 93.31 80 GLY A N 1
ATOM 608 C CA . GLY A 1 80 ? 6.552 -3.758 -13.082 1.00 93.31 80 GLY A CA 1
ATOM 609 C C . GLY A 1 80 ? 5.876 -2.616 -12.316 1.00 93.31 80 GLY A C 1
ATOM 610 O O . GLY A 1 80 ? 5.257 -2.867 -11.283 1.00 93.31 80 GLY A O 1
ATOM 611 N N . LEU A 1 81 ? 5.953 -1.388 -12.841 1.00 93.88 81 LEU A N 1
ATOM 612 C CA . LEU A 1 81 ? 5.274 -0.218 -12.279 1.00 93.88 81 LEU A CA 1
ATOM 613 C C . LEU A 1 81 ? 3.755 -0.400 -12.284 1.00 93.88 81 LEU A C 1
ATOM 615 O O . LEU A 1 81 ? 3.144 -0.279 -11.225 1.00 93.88 81 LEU A O 1
ATOM 619 N N . ASP A 1 82 ? 3.173 -0.776 -13.425 1.00 94.00 82 ASP A N 1
ATOM 620 C CA . ASP A 1 82 ? 1.732 -1.030 -13.544 1.00 94.00 82 ASP A CA 1
ATOM 621 C C . ASP A 1 82 ? 1.256 -2.080 -12.533 1.00 94.00 82 ASP A C 1
ATOM 623 O O . ASP A 1 82 ? 0.218 -1.921 -11.893 1.00 94.00 82 ASP A O 1
ATOM 627 N N . ASN A 1 83 ? 2.030 -3.153 -12.349 1.00 93.50 83 ASN A N 1
ATOM 628 C CA . ASN A 1 83 ? 1.691 -4.208 -11.398 1.00 93.50 83 ASN A CA 1
ATOM 629 C C . ASN A 1 83 ? 1.752 -3.737 -9.938 1.00 93.50 83 ASN A C 1
ATOM 631 O O . ASN A 1 83 ? 0.910 -4.136 -9.136 1.00 93.50 83 ASN A O 1
ATOM 635 N N . ILE A 1 84 ? 2.741 -2.919 -9.566 1.00 93.00 84 ILE A N 1
ATOM 636 C CA . ILE A 1 84 ? 2.845 -2.388 -8.197 1.00 93.00 84 ILE A CA 1
ATOM 637 C C . ILE A 1 84 ? 1.725 -1.385 -7.926 1.00 93.00 84 ILE A C 1
ATOM 639 O O . ILE A 1 84 ? 1.126 -1.446 -6.857 1.00 93.00 84 ILE A O 1
ATOM 643 N N . ILE A 1 85 ? 1.418 -0.509 -8.886 1.00 92.31 85 ILE A N 1
ATOM 644 C CA . ILE A 1 85 ? 0.335 0.474 -8.762 1.00 92.31 85 ILE A CA 1
ATOM 645 C C . ILE A 1 85 ? -1.002 -0.241 -8.558 1.00 92.31 85 ILE A C 1
ATOM 647 O O . ILE A 1 85 ? -1.671 0.034 -7.568 1.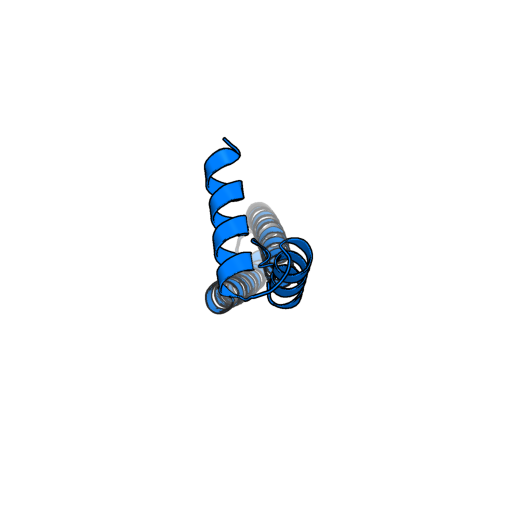00 92.31 85 ILE A O 1
ATOM 651 N N . LYS A 1 86 ? -1.325 -1.242 -9.388 1.00 93.56 86 LYS A N 1
ATOM 652 C CA . LYS A 1 86 ? -2.550 -2.045 -9.223 1.00 93.56 86 LYS A CA 1
ATOM 653 C C . LYS A 1 86 ? -2.651 -2.687 -7.842 1.00 93.56 86 LYS A C 1
ATOM 655 O O . LYS A 1 86 ? -3.682 -2.604 -7.197 1.00 93.56 86 LYS A O 1
ATOM 660 N N . ARG A 1 87 ? -1.558 -3.268 -7.337 1.00 90.44 87 ARG A N 1
ATOM 661 C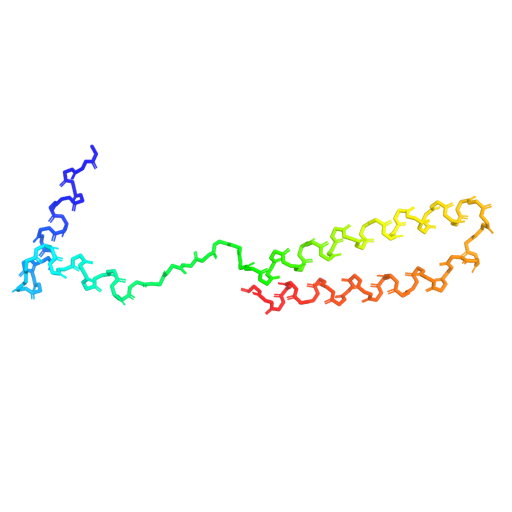 CA . ARG A 1 87 ? -1.538 -3.885 -5.997 1.00 90.44 87 ARG A CA 1
ATOM 662 C C . ARG A 1 87 ? -1.744 -2.883 -4.856 1.00 90.44 87 ARG A C 1
ATOM 664 O O . ARG A 1 87 ? -2.223 -3.286 -3.800 1.00 90.44 87 ARG A O 1
ATOM 671 N N . ILE A 1 88 ? -1.346 -1.623 -5.041 1.00 89.25 88 ILE A N 1
ATOM 672 C CA . ILE A 1 88 ? -1.599 -0.542 -4.077 1.00 89.25 88 ILE A CA 1
ATOM 673 C C . ILE A 1 88 ? -3.065 -0.104 -4.157 1.00 89.25 88 ILE A C 1
ATOM 675 O O . ILE A 1 88 ? -3.693 0.083 -3.118 1.00 89.25 88 ILE A O 1
ATOM 679 N N . GLU A 1 89 ? -3.605 0.038 -5.369 1.00 87.69 89 GLU A N 1
ATOM 680 C CA . GLU A 1 89 ? -5.003 0.416 -5.613 1.00 87.69 89 GLU A CA 1
ATOM 681 C C . GLU A 1 89 ? -5.983 -0.641 -5.089 1.00 87.69 89 GLU A C 1
ATOM 683 O O . GLU A 1 89 ? -6.937 -0.291 -4.403 1.00 87.69 89 GLU A O 1
ATOM 688 N N . ASP A 1 90 ? -5.709 -1.925 -5.337 1.00 85.62 90 ASP A N 1
ATOM 689 C CA . ASP A 1 90 ? -6.538 -3.058 -4.901 1.00 85.62 90 ASP A CA 1
ATOM 690 C C . ASP A 1 90 ? -6.433 -3.339 -3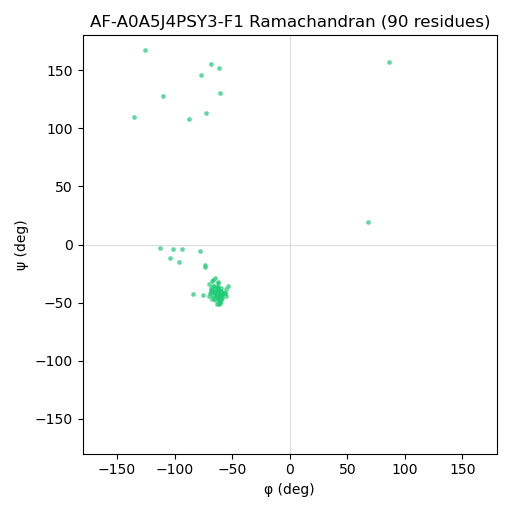.388 1.00 85.62 90 ASP A C 1
ATOM 692 O O . ASP A 1 90 ? -7.270 -4.042 -2.820 1.00 85.62 90 ASP A O 1
ATOM 696 N N . GLY A 1 91 ? -5.371 -2.849 -2.738 1.00 71.81 91 GLY A N 1
ATOM 697 C CA . GLY A 1 91 ? -5.099 -3.044 -1.310 1.00 71.81 91 GLY A CA 1
ATOM 698 C C . GLY A 1 91 ? -5.625 -1.931 -0.394 1.00 71.81 91 GLY A C 1
ATOM 699 O O . GLY A 1 91 ? -5.470 -2.044 0.826 1.00 71.81 91 GLY A O 1
ATOM 700 N N . CYS A 1 92 ? -6.197 -0.864 -0.962 1.00 56.19 92 CYS A N 1
ATOM 701 C CA . CYS A 1 92 ? -6.859 0.232 -0.244 1.00 56.19 92 CYS A CA 1
ATOM 702 C C . CYS A 1 92 ? -8.374 0.008 -0.152 1.00 56.19 92 CYS A C 1
ATOM 704 O O . CYS A 1 92 ? -8.945 0.377 0.902 1.00 56.19 92 CYS A O 1
#

InterPro domains:
  IPR053842 Mobilization protein NikA-like [PF21983] (3-61)

Radius of gyration: 25.85 Å; Cα contacts (8 Å, |Δi|>4): 40; chains: 1; bounding box: 50×26×65 Å